Protein AF-A0A3N5MHX2-F1 (afdb_monomer_lite)

Foldseek 3Di:
DVLVLVVQVLVDPDPVSSVCCCVVPVVVLLVLLQLPHQLVVDDPVSSVVNVVRLNVLCSQLVCCVPPVDGSDDNVVSVVSVVVVVVVSVVVVVVCVVVVRNVDD

Structure (mmCIF, N/CA/C/O backbone):
data_AF-A0A3N5MHX2-F1
#
_entry.id   AF-A0A3N5MHX2-F1
#
loop_
_atom_site.group_PDB
_atom_site.id
_atom_site.type_symbol
_atom_site.label_atom_id
_atom_site.label_alt_id
_atom_site.label_comp_id
_atom_site.label_asym_id
_atom_site.label_entity_id
_atom_site.label_seq_id
_atom_site.pdbx_PDB_ins_code
_atom_site.Cartn_x
_atom_site.Cartn_y
_atom_site.Cartn_z
_atom_site.occupanc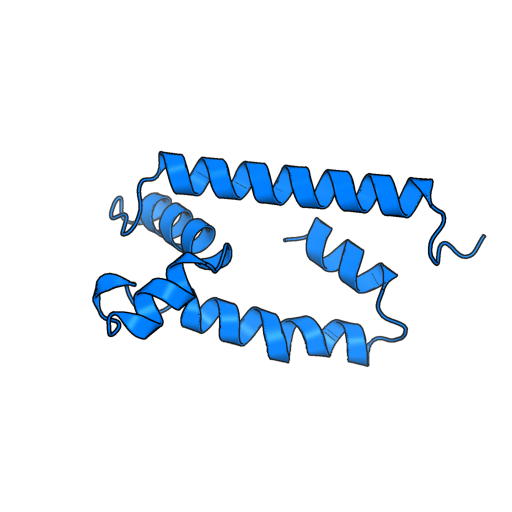y
_atom_site.B_iso_or_equiv
_atom_site.auth_seq_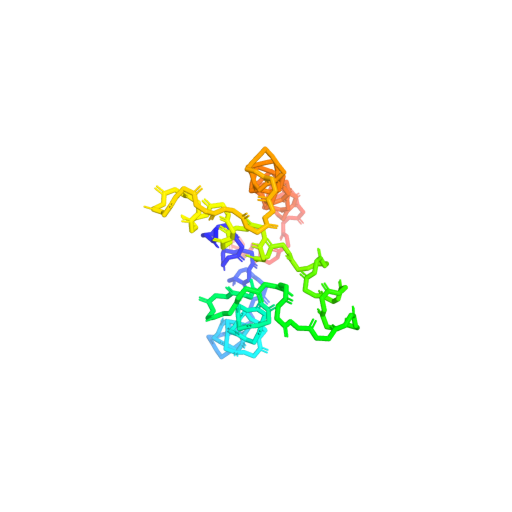id
_atom_site.auth_comp_id
_atom_site.auth_asym_id
_atom_site.auth_atom_id
_atom_site.pdbx_PDB_model_num
ATOM 1 N N . PHE A 1 1 ? 0.441 4.913 2.344 1.00 69.25 1 PHE A N 1
ATOM 2 C CA . PHE A 1 1 ? 0.387 3.805 3.324 1.00 69.25 1 PHE A CA 1
ATOM 3 C C . PHE A 1 1 ? -0.276 4.175 4.653 1.00 69.25 1 PHE A C 1
ATOM 5 O O . PHE A 1 1 ? -1.020 3.348 5.163 1.00 69.25 1 PHE A O 1
ATOM 12 N N . SER A 1 2 ? -0.092 5.385 5.198 1.00 74.62 2 SER A N 1
ATOM 13 C CA . SER A 1 2 ? -0.719 5.811 6.468 1.00 74.62 2 SER A CA 1
ATOM 14 C C . SER A 1 2 ? -2.251 5.674 6.497 1.00 74.62 2 SER A C 1
ATOM 16 O O . SER A 1 2 ? -2.787 5.086 7.429 1.00 74.62 2 SER A O 1
ATOM 18 N N . LEU A 1 3 ? -2.957 6.135 5.457 1.00 78.12 3 LEU A N 1
ATOM 19 C CA . LEU A 1 3 ? -4.425 6.036 5.366 1.00 78.12 3 LEU A CA 1
ATOM 20 C C . LEU A 1 3 ? -4.929 4.586 5.330 1.00 78.12 3 LEU A C 1
ATOM 22 O O . LEU A 1 3 ? -5.942 4.263 5.938 1.00 78.12 3 LEU A O 1
ATOM 26 N N . PHE A 1 4 ? -4.206 3.699 4.649 1.00 78.19 4 PHE A N 1
ATOM 27 C CA . PHE A 1 4 ? -4.548 2.280 4.597 1.00 78.19 4 PHE A CA 1
ATOM 28 C C . PHE A 1 4 ? -4.395 1.614 5.973 1.00 78.19 4 PHE A C 1
ATOM 30 O O . PHE A 1 4 ? -5.293 0.906 6.421 1.00 78.19 4 PHE A O 1
ATOM 37 N N . GLY A 1 5 ? -3.302 1.914 6.686 1.00 77.19 5 GLY A N 1
ATOM 38 C CA . GLY A 1 5 ? -3.115 1.478 8.073 1.00 77.19 5 GLY A CA 1
ATOM 39 C C . GLY A 1 5 ? -4.187 2.028 9.019 1.00 77.19 5 GLY A C 1
ATOM 40 O O . GLY A 1 5 ? -4.638 1.316 9.910 1.00 77.19 5 GLY A O 1
ATOM 41 N N . PHE A 1 6 ? -4.656 3.256 8.787 1.00 81.38 6 PHE A N 1
ATOM 42 C CA . PHE A 1 6 ? -5.758 3.856 9.540 1.00 81.38 6 PHE A CA 1
ATOM 43 C C . PHE A 1 6 ? -7.092 3.120 9.321 1.00 81.38 6 PHE A C 1
ATOM 45 O O . PHE A 1 6 ? -7.774 2.798 10.290 1.00 81.38 6 PHE A O 1
ATOM 52 N N . ILE A 1 7 ? -7.433 2.775 8.072 1.00 80.38 7 ILE A N 1
ATOM 53 C CA . ILE A 1 7 ? -8.629 1.971 7.753 1.00 80.38 7 ILE A CA 1
ATOM 54 C C . ILE A 1 7 ? -8.565 0.603 8.447 1.00 80.38 7 ILE A C 1
ATOM 56 O O . ILE A 1 7 ? -9.541 0.171 9.061 1.00 80.38 7 ILE A O 1
ATOM 60 N N . ILE A 1 8 ? -7.406 -0.062 8.390 1.00 81.06 8 ILE A N 1
ATOM 61 C CA . ILE A 1 8 ? -7.184 -1.337 9.084 1.00 81.06 8 ILE A CA 1
ATOM 62 C C . ILE A 1 8 ? -7.334 -1.168 10.596 1.00 81.06 8 ILE A C 1
ATOM 64 O O . ILE A 1 8 ? -7.953 -2.012 11.234 1.00 81.06 8 ILE A O 1
ATOM 68 N N . GLY A 1 9 ? -6.813 -0.080 11.164 1.00 80.62 9 GLY A N 1
ATOM 69 C CA . GLY A 1 9 ? -6.943 0.229 12.586 1.00 80.62 9 GLY A CA 1
ATOM 70 C C . GLY A 1 9 ? -8.397 0.371 13.038 1.00 80.62 9 GLY A C 1
ATOM 71 O O . GLY A 1 9 ? -8.750 -0.156 14.085 1.00 80.62 9 GLY A O 1
ATOM 72 N N . ILE A 1 10 ? -9.256 1.008 12.232 1.00 79.25 10 ILE A N 1
ATOM 73 C CA . ILE A 1 10 ? -10.700 1.103 12.519 1.00 79.25 10 ILE A CA 1
ATOM 74 C C . ILE A 1 10 ? -11.371 -0.275 12.433 1.00 79.25 10 ILE A C 1
ATOM 76 O O . ILE A 1 10 ? -12.254 -0.594 13.228 1.00 79.25 10 ILE A O 1
ATOM 80 N N . TRP A 1 11 ? -10.975 -1.103 11.466 1.00 80.88 11 TRP A N 1
ATOM 81 C CA . TRP A 1 11 ? -11.558 -2.431 11.264 1.00 80.88 11 TRP A CA 1
ATOM 82 C C . TRP A 1 11 ? -11.023 -3.501 12.233 1.00 80.88 11 TRP A C 1
ATOM 84 O O . TRP A 1 11 ? -11.669 -4.527 12.448 1.00 80.88 11 TRP A O 1
ATOM 94 N N . ALA A 1 12 ? -9.848 -3.309 12.821 1.00 79.00 12 ALA A N 1
ATOM 95 C CA . ALA A 1 12 ? -9.263 -4.278 13.730 1.00 79.00 12 ALA A CA 1
ATOM 96 C C . ALA A 1 12 ? -9.975 -4.237 15.095 1.00 79.00 12 ALA A C 1
ATOM 98 O O . ALA A 1 12 ? -9.984 -3.222 15.779 1.00 79.00 12 ALA A O 1
ATOM 99 N N . ASP A 1 13 ? -10.537 -5.372 15.525 1.00 75.38 13 ASP A N 1
ATOM 100 C CA . ASP A 1 13 ? -11.131 -5.521 16.870 1.00 75.38 13 ASP A CA 1
ATOM 101 C C . ASP A 1 13 ? -10.083 -5.565 17.997 1.00 75.38 13 ASP A C 1
ATOM 103 O O . ASP A 1 13 ? -10.427 -5.500 19.173 1.00 75.38 13 ASP A O 1
ATOM 107 N N . GLY A 1 14 ? -8.802 -5.704 17.646 1.00 79.94 14 GLY A N 1
ATOM 108 C CA . GLY A 1 14 ? -7.702 -5.826 18.592 1.00 79.94 14 GLY A CA 1
ATOM 109 C C . GLY A 1 14 ? -6.338 -5.733 17.914 1.00 79.94 14 GLY A C 1
ATOM 110 O O . GLY A 1 14 ? -6.218 -5.822 16.689 1.00 79.94 14 GLY A O 1
ATOM 111 N N . PHE A 1 15 ? -5.298 -5.570 18.732 1.00 78.31 15 PHE A N 1
ATOM 112 C CA . PHE A 1 15 ? -3.921 -5.355 18.280 1.00 78.31 15 PHE A CA 1
ATOM 113 C C . PHE A 1 15 ? -3.374 -6.518 17.437 1.00 78.31 15 PHE A C 1
ATOM 115 O O . PHE A 1 15 ? -2.660 -6.289 16.463 1.00 78.31 15 PHE A O 1
ATOM 122 N N . GLU A 1 16 ? -3.781 -7.752 17.741 1.00 81.81 16 GLU A N 1
ATOM 123 C CA . GLU A 1 16 ? -3.403 -8.944 16.973 1.00 81.81 16 GLU A CA 1
ATOM 124 C C . GLU A 1 16 ? -3.861 -8.850 15.512 1.00 81.81 16 GLU A C 1
ATOM 126 O O . GLU A 1 16 ? -3.053 -9.002 14.599 1.00 81.81 16 GLU A O 1
ATOM 131 N N . LYS A 1 17 ? -5.133 -8.501 15.260 1.00 78.75 17 LYS A N 1
ATOM 132 C CA . LYS A 1 17 ? -5.654 -8.334 13.890 1.00 78.75 17 LYS A CA 1
ATOM 133 C C . LYS A 1 17 ? -4.945 -7.203 13.140 1.00 78.75 17 LYS A C 1
ATOM 135 O O . LYS A 1 17 ? -4.730 -7.308 11.934 1.00 78.75 17 LYS A O 1
ATOM 140 N N . LEU A 1 18 ? -4.560 -6.145 13.857 1.00 82.75 18 LEU A N 1
ATOM 141 C CA . LEU A 1 18 ? -3.843 -4.999 13.301 1.00 82.75 18 LEU A CA 1
ATOM 142 C C . LEU A 1 18 ? -2.432 -5.396 12.835 1.00 82.75 18 LEU A C 1
ATOM 144 O O . LEU A 1 18 ? -2.000 -4.936 11.784 1.00 82.75 18 LEU A O 1
ATOM 148 N N . GLN A 1 19 ? -1.738 -6.283 13.556 1.00 80.88 19 GLN A N 1
ATOM 149 C CA . GLN A 1 19 ? -0.407 -6.775 13.166 1.00 80.88 19 GLN A CA 1
ATOM 150 C C . GLN A 1 19 ? -0.433 -7.907 12.133 1.00 80.88 19 GLN A C 1
ATOM 152 O O . GLN A 1 19 ? 0.472 -8.008 11.301 1.00 80.88 19 GLN A O 1
ATOM 157 N N . VAL A 1 20 ? -1.473 -8.743 12.152 1.00 85.31 20 VAL A N 1
ATOM 158 C CA . VAL A 1 20 ? -1.608 -9.876 11.228 1.00 85.31 20 VAL A CA 1
ATOM 159 C C . VAL A 1 20 ? -1.718 -9.411 9.776 1.00 85.31 20 VAL A C 1
ATOM 161 O O . VAL A 1 20 ? -1.114 -10.027 8.903 1.00 85.31 20 VAL A O 1
ATOM 164 N N . ILE A 1 21 ? -2.431 -8.317 9.493 1.00 84.56 21 ILE A N 1
ATOM 165 C CA . ILE A 1 21 ? -2.6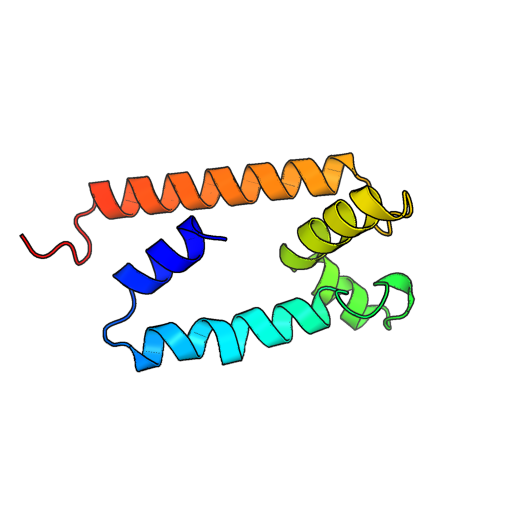07 -7.832 8.113 1.00 84.56 21 ILE A CA 1
ATOM 166 C C . ILE A 1 21 ? -1.272 -7.398 7.472 1.00 84.56 21 ILE A C 1
ATOM 168 O O . ILE A 1 21 ? -0.963 -7.873 6.375 1.00 84.56 21 ILE A O 1
ATOM 172 N N . PRO A 1 22 ? -0.442 -6.555 8.116 1.00 82.56 22 PRO A N 1
ATOM 173 C CA . PRO A 1 22 ? 0.901 -6.260 7.637 1.00 82.56 22 PRO A CA 1
ATOM 174 C C . PRO A 1 22 ? 1.737 -7.512 7.370 1.00 82.56 22 PRO A C 1
ATOM 176 O O . PRO A 1 22 ? 2.299 -7.635 6.287 1.00 82.56 22 PRO A O 1
ATOM 179 N N . LEU A 1 23 ? 1.773 -8.456 8.314 1.00 85.00 23 LEU A N 1
ATOM 180 C CA . LEU A 1 23 ? 2.669 -9.613 8.242 1.00 85.00 23 LEU A CA 1
ATOM 181 C C . LEU A 1 23 ? 2.213 -10.685 7.245 1.00 85.00 23 LEU A C 1
ATOM 183 O O . LEU A 1 23 ? 3.033 -11.213 6.499 1.00 85.00 23 LEU A O 1
ATOM 187 N N . LEU A 1 24 ? 0.921 -11.015 7.214 1.00 86.19 24 LEU A N 1
ATOM 188 C CA . LEU A 1 24 ? 0.398 -12.081 6.355 1.00 86.19 24 LEU A CA 1
ATOM 189 C C . LEU A 1 24 ? -0.003 -11.610 4.961 1.00 86.19 24 LEU A C 1
ATOM 191 O O . LEU A 1 24 ? -0.081 -12.437 4.060 1.00 86.19 24 LEU A O 1
ATOM 195 N N . VAL A 1 25 ? -0.284 -10.319 4.768 1.00 83.69 25 VAL A N 1
ATOM 196 C CA . VAL A 1 25 ? -0.797 -9.809 3.487 1.00 83.69 25 VAL A CA 1
ATOM 197 C C . VAL A 1 25 ? 0.181 -8.829 2.860 1.00 83.69 25 VAL A C 1
ATOM 199 O O . VAL A 1 25 ? 0.632 -9.053 1.740 1.00 83.69 25 VAL A O 1
ATOM 202 N N . ILE A 1 26 ? 0.557 -7.763 3.572 1.00 83.00 26 ILE A N 1
ATOM 203 C CA . ILE A 1 26 ? 1.409 -6.716 2.986 1.00 83.00 26 ILE A CA 1
ATOM 204 C C . ILE A 1 26 ? 2.803 -7.267 2.691 1.00 83.00 26 ILE A C 1
ATOM 206 O O . ILE A 1 26 ? 3.292 -7.098 1.577 1.00 83.00 26 ILE A O 1
ATOM 210 N N . THR A 1 27 ? 3.435 -7.958 3.640 1.00 83.88 27 THR A N 1
ATOM 211 C CA . THR A 1 27 ? 4.779 -8.521 3.468 1.00 83.88 27 THR A CA 1
ATOM 212 C C . THR A 1 27 ? 4.893 -9.419 2.228 1.00 83.88 27 THR A C 1
ATOM 214 O O . THR A 1 27 ? 5.706 -9.088 1.361 1.00 83.88 27 THR A O 1
ATOM 217 N N . PRO A 1 28 ? 4.087 -10.488 2.046 1.00 83.25 28 PRO A N 1
ATOM 218 C CA . PRO A 1 28 ? 4.192 -11.321 0.848 1.00 83.25 28 PRO A CA 1
ATOM 219 C C . PRO A 1 28 ? 3.843 -10.560 -0.431 1.00 83.25 28 PRO A C 1
ATOM 221 O O . PRO A 1 28 ? 4.530 -10.742 -1.431 1.00 83.25 28 PRO A O 1
ATOM 224 N N . LEU A 1 29 ? 2.859 -9.650 -0.409 1.00 81.75 29 LEU A N 1
ATOM 225 C CA . LEU A 1 29 ? 2.568 -8.788 -1.560 1.00 81.75 29 LEU A CA 1
ATOM 226 C C . LEU A 1 29 ? 3.743 -7.873 -1.915 1.00 81.75 29 LEU A C 1
ATOM 228 O O . LEU A 1 29 ? 3.925 -7.555 -3.083 1.00 81.75 29 LEU A O 1
ATOM 232 N N . THR A 1 30 ? 4.545 -7.447 -0.943 1.00 80.94 30 THR A N 1
ATOM 233 C CA . THR A 1 30 ? 5.721 -6.603 -1.196 1.00 80.94 30 THR A CA 1
ATOM 234 C C . THR A 1 30 ? 6.839 -7.420 -1.845 1.00 80.94 30 THR A C 1
ATOM 236 O O . THR A 1 30 ? 7.441 -6.969 -2.818 1.00 80.94 30 THR A O 1
ATOM 239 N N . PHE A 1 31 ? 7.044 -8.662 -1.387 1.00 78.12 31 PHE A N 1
ATOM 240 C CA . PHE A 1 31 ? 7.979 -9.609 -2.004 1.00 78.12 31 PHE A CA 1
ATOM 241 C C . PHE A 1 31 ? 7.581 -9.970 -3.443 1.00 78.12 31 PHE A C 1
ATOM 243 O O . PHE A 1 31 ? 8.407 -9.890 -4.351 1.00 78.12 31 PHE A O 1
ATOM 250 N N . LEU A 1 32 ? 6.305 -10.299 -3.668 1.00 76.56 32 LEU A N 1
ATOM 251 C CA . LEU A 1 32 ? 5.727 -10.537 -5.001 1.00 76.56 32 LEU A CA 1
ATOM 252 C C . LEU A 1 32 ? 5.684 -9.255 -5.851 1.00 76.56 32 LEU A C 1
ATOM 254 O O . LEU A 1 32 ? 5.603 -9.306 -7.078 1.00 76.56 32 LEU A O 1
ATOM 258 N N . GLY A 1 33 ? 5.749 -8.106 -5.179 1.00 70.00 33 GLY A N 1
ATOM 259 C CA . GLY A 1 33 ? 5.713 -6.764 -5.734 1.00 70.00 33 GLY A CA 1
ATOM 260 C C . GLY A 1 33 ? 7.008 -6.316 -6.418 1.00 70.00 33 GLY A C 1
ATOM 261 O O . GLY A 1 33 ? 7.094 -5.185 -6.886 1.00 70.00 33 GLY A O 1
ATOM 262 N N . GLY A 1 34 ? 8.031 -7.169 -6.459 1.00 69.56 34 GLY A N 1
ATOM 263 C CA . GLY A 1 34 ? 9.306 -6.839 -7.088 1.00 69.56 34 GLY A CA 1
ATOM 264 C C . GLY A 1 34 ? 10.203 -5.920 -6.252 1.00 69.56 34 GLY A C 1
ATOM 265 O O . GLY A 1 34 ? 11.055 -5.228 -6.804 1.00 69.56 34 GLY A O 1
ATOM 266 N N . SER A 1 35 ? 10.058 -5.908 -4.917 1.00 69.06 35 SER A N 1
ATOM 267 C CA . SER A 1 35 ? 10.964 -5.142 -4.038 1.00 69.06 35 SER A CA 1
ATOM 268 C C . SER A 1 35 ? 12.404 -5.655 -4.077 1.00 69.06 35 SER A C 1
ATOM 270 O O . SER A 1 35 ? 13.332 -4.878 -3.876 1.00 69.06 35 SER A O 1
ATOM 272 N N . PHE A 1 36 ? 12.587 -6.953 -4.335 1.00 67.31 36 PHE A N 1
ATOM 273 C CA . PHE A 1 36 ? 13.899 -7.609 -4.384 1.00 67.31 36 PHE A CA 1
ATOM 274 C C . PHE A 1 36 ? 14.314 -8.046 -5.795 1.00 67.31 36 PHE A C 1
ATOM 276 O O . PHE A 1 36 ? 15.500 -8.253 -6.035 1.00 67.31 36 PHE A O 1
ATOM 283 N N . TYR A 1 37 ? 13.365 -8.166 -6.730 1.00 67.44 37 TYR A N 1
ATOM 284 C CA . TYR A 1 37 ? 13.603 -8.674 -8.082 1.00 67.44 37 TYR A CA 1
ATOM 285 C C . TYR A 1 37 ? 12.793 -7.887 -9.107 1.00 67.44 37 TYR A C 1
ATOM 287 O O . TYR A 1 37 ? 11.653 -7.516 -8.842 1.00 67.44 37 TYR A O 1
ATOM 295 N N . SER A 1 38 ? 13.355 -7.665 -10.294 1.00 68.12 38 SER A N 1
ATOM 296 C CA . SER A 1 38 ? 12.588 -7.092 -11.400 1.00 68.12 38 SER A CA 1
ATOM 297 C C . SER A 1 38 ? 11.487 -8.045 -11.865 1.00 68.12 38 SER A C 1
ATOM 299 O O . SER A 1 38 ? 11.654 -9.265 -11.881 1.00 68.12 38 SER A O 1
ATOM 301 N N . ILE A 1 39 ? 10.366 -7.481 -12.305 1.00 68.56 39 ILE A N 1
ATOM 302 C CA . ILE A 1 39 ? 9.177 -8.252 -12.710 1.00 68.56 39 ILE A CA 1
ATOM 303 C C . ILE A 1 39 ? 9.471 -9.097 -13.968 1.00 68.56 39 ILE A C 1
ATOM 305 O O . ILE A 1 39 ? 8.882 -10.154 -14.174 1.00 68.56 39 ILE A O 1
ATOM 309 N N . HIS A 1 40 ? 10.437 -8.660 -14.783 1.00 65.81 40 HIS A N 1
ATOM 310 C CA . HIS A 1 40 ? 10.889 -9.333 -16.006 1.00 65.81 40 HIS A CA 1
ATOM 311 C C . HIS A 1 40 ? 11.617 -10.664 -15.774 1.00 65.81 40 HIS A C 1
ATOM 313 O O . HIS A 1 40 ? 11.831 -11.411 -16.723 1.00 65.81 40 HIS A O 1
ATOM 319 N N . VAL A 1 41 ? 12.015 -10.956 -14.532 1.00 69.75 41 VAL A N 1
ATOM 320 C CA . VAL A 1 41 ? 12.712 -12.203 -14.179 1.00 69.75 41 VAL A CA 1
ATOM 321 C C . VAL A 1 41 ? 11.716 -13.308 -13.791 1.00 69.75 41 VAL A C 1
ATOM 323 O O . VAL A 1 41 ? 12.097 -14.471 -13.666 1.00 69.75 41 VAL A O 1
ATOM 326 N N . LEU A 1 42 ? 10.434 -12.968 -13.596 1.00 68.75 42 LEU A N 1
ATOM 327 C CA . LEU A 1 42 ? 9.403 -13.924 -13.200 1.00 68.75 42 LEU A CA 1
ATOM 328 C C . LEU A 1 42 ? 8.794 -14.661 -14.410 1.00 68.75 42 LEU A C 1
ATOM 330 O O . LEU A 1 42 ? 8.613 -14.065 -15.472 1.00 68.75 42 LEU A O 1
ATOM 334 N N . PRO A 1 43 ? 8.397 -15.941 -14.249 1.00 73.00 43 PRO A N 1
ATOM 335 C CA . PRO A 1 43 ? 7.608 -16.659 -15.249 1.00 73.00 43 PRO A CA 1
ATOM 336 C C . PRO A 1 43 ? 6.302 -15.910 -15.583 1.00 73.00 43 PRO A C 1
ATOM 338 O O . PRO A 1 43 ? 5.737 -15.256 -14.701 1.00 73.00 43 PRO A O 1
ATOM 341 N N . PRO A 1 44 ? 5.747 -16.062 -16.800 1.00 74.81 44 PRO A N 1
ATOM 342 C CA . PRO A 1 44 ? 4.634 -15.242 -17.302 1.00 74.81 44 PRO A CA 1
ATOM 343 C C . PRO A 1 44 ? 3.374 -15.256 -16.414 1.00 74.81 44 PRO A C 1
ATOM 345 O O . PRO A 1 44 ? 2.671 -14.249 -16.304 1.00 74.81 44 PRO A O 1
ATOM 348 N N . VAL A 1 45 ? 3.109 -16.365 -15.716 1.00 78.19 45 VAL A N 1
ATOM 349 C CA . VAL A 1 45 ? 2.001 -16.470 -14.749 1.00 78.19 45 VAL A CA 1
ATOM 350 C C . VAL A 1 45 ? 2.198 -15.508 -13.574 1.00 78.19 45 VAL A C 1
ATOM 352 O O . VAL A 1 45 ? 1.294 -14.754 -13.221 1.00 78.19 45 VAL A O 1
ATOM 355 N N . TRP A 1 46 ? 3.396 -15.494 -12.993 1.00 77.06 46 TRP A N 1
ATOM 356 C CA . TRP A 1 46 ? 3.717 -14.660 -11.839 1.00 77.06 46 TRP A CA 1
ATOM 357 C C . TRP A 1 46 ? 3.869 -13.190 -12.213 1.00 77.06 46 TRP A C 1
ATOM 359 O O . TRP A 1 46 ? 3.429 -12.337 -11.455 1.00 77.06 46 TRP A O 1
ATOM 369 N N . GLN A 1 47 ? 4.389 -12.892 -13.406 1.00 74.50 47 GLN A N 1
ATOM 370 C CA . GLN A 1 47 ? 4.413 -11.530 -13.940 1.00 74.50 47 GLN A CA 1
ATOM 371 C C . GLN A 1 47 ? 2.998 -10.944 -14.031 1.00 74.50 47 GLN A C 1
ATOM 373 O O . GLN A 1 47 ? 2.770 -9.814 -13.605 1.00 74.50 47 GLN A O 1
ATOM 378 N N . THR A 1 48 ? 2.033 -11.726 -14.522 1.00 75.25 48 THR A N 1
ATOM 379 C CA . THR A 1 48 ? 0.632 -11.291 -14.613 1.00 75.25 48 THR A CA 1
ATOM 380 C C . THR A 1 48 ? 0.042 -11.031 -13.226 1.00 75.25 48 THR A C 1
ATOM 382 O O . THR A 1 48 ? -0.581 -9.997 -13.012 1.00 75.25 48 THR A O 1
ATOM 385 N N . ILE A 1 49 ? 0.289 -11.922 -12.259 1.00 77.88 49 ILE A N 1
ATOM 386 C CA . ILE A 1 49 ? -0.170 -11.759 -10.868 1.00 77.88 49 ILE A CA 1
ATOM 387 C C . ILE A 1 49 ? 0.459 -10.519 -10.215 1.00 77.88 49 ILE A C 1
ATOM 389 O O . ILE A 1 49 ? -0.237 -9.750 -9.553 1.00 77.88 49 ILE A O 1
ATOM 393 N N . SER A 1 50 ? 1.756 -10.288 -10.425 1.00 76.69 50 SER A N 1
ATOM 394 C CA . SER A 1 50 ? 2.453 -9.100 -9.931 1.00 76.69 50 SER A CA 1
ATOM 395 C C . SER A 1 50 ? 1.876 -7.820 -10.538 1.00 76.69 50 SER A C 1
ATOM 397 O O . SER A 1 50 ? 1.649 -6.864 -9.810 1.00 76.69 50 SER A O 1
ATOM 399 N N . LEU A 1 51 ? 1.548 -7.792 -11.832 1.00 74.88 51 LEU A N 1
ATOM 400 C CA . LEU A 1 51 ? 0.944 -6.611 -12.465 1.00 74.88 51 LEU A CA 1
ATOM 401 C C . LEU A 1 51 ? -0.435 -6.242 -11.888 1.00 74.88 51 LEU A C 1
ATOM 403 O O . LEU A 1 51 ? -0.822 -5.082 -11.946 1.00 74.88 51 LEU A O 1
ATOM 407 N N . PHE A 1 52 ? -1.167 -7.173 -11.272 1.00 77.25 52 PHE A N 1
ATOM 408 C CA . PHE A 1 52 ? -2.392 -6.836 -10.532 1.00 77.25 52 PHE A CA 1
ATOM 409 C C . PHE A 1 52 ? -2.126 -6.171 -9.176 1.00 77.25 52 PHE A C 1
ATOM 411 O O . PHE A 1 52 ? -3.033 -5.591 -8.576 1.00 77.25 52 PHE A O 1
ATOM 418 N N . ASN A 1 53 ? -0.902 -6.258 -8.662 1.00 76.81 53 ASN A N 1
ATOM 419 C CA . ASN A 1 53 ? -0.558 -5.767 -7.343 1.00 76.81 53 ASN A CA 1
ATOM 420 C C . ASN A 1 53 ? -0.173 -4.274 -7.396 1.00 76.81 53 ASN A C 1
ATOM 422 O O . ASN A 1 53 ? 0.866 -3.924 -7.960 1.00 76.81 53 ASN A O 1
ATOM 426 N N . PRO A 1 54 ? -0.932 -3.372 -6.741 1.00 73.12 54 PRO A N 1
ATOM 427 C CA . PRO A 1 54 ? -0.634 -1.938 -6.736 1.00 73.12 54 PRO A CA 1
ATOM 428 C C . PRO A 1 54 ? 0.727 -1.606 -6.100 1.00 73.12 54 PRO A C 1
ATOM 430 O O . PRO A 1 54 ? 1.310 -0.563 -6.398 1.00 73.12 54 PRO A O 1
ATOM 433 N N . ILE A 1 55 ? 1.265 -2.496 -5.253 1.00 77.12 55 ILE A N 1
ATOM 434 C CA . ILE A 1 55 ? 2.579 -2.330 -4.623 1.00 77.12 55 ILE A CA 1
ATOM 435 C C . ILE A 1 55 ? 3.711 -2.395 -5.664 1.00 77.12 55 ILE A C 1
ATOM 437 O O . ILE A 1 55 ? 4.699 -1.681 -5.508 1.00 77.12 55 ILE A O 1
ATOM 441 N N . VAL A 1 56 ? 3.548 -3.147 -6.764 1.00 77.12 56 VAL A N 1
ATOM 442 C CA . VAL A 1 56 ? 4.537 -3.209 -7.861 1.00 77.12 56 VAL A CA 1
ATOM 443 C C . VAL A 1 56 ? 4.790 -1.837 -8.467 1.00 77.12 56 VAL A C 1
ATOM 445 O O . VAL A 1 56 ? 5.935 -1.427 -8.650 1.00 77.12 56 VAL A O 1
ATOM 448 N N . TYR A 1 57 ? 3.719 -1.102 -8.751 1.00 77.56 57 TYR A N 1
ATOM 449 C CA . TYR A 1 57 ? 3.802 0.225 -9.353 1.00 77.56 57 TYR A CA 1
ATOM 450 C C . TYR A 1 57 ? 4.460 1.234 -8.405 1.00 77.56 57 TYR A C 1
ATOM 452 O O . TYR A 1 57 ? 5.284 2.041 -8.833 1.00 77.56 57 TYR A O 1
ATOM 460 N N . LEU A 1 58 ? 4.161 1.148 -7.103 1.00 76.88 58 LEU A N 1
ATOM 461 C CA . LEU A 1 58 ? 4.806 1.979 -6.082 1.00 76.88 58 LEU A CA 1
ATOM 462 C C . LEU A 1 58 ? 6.316 1.702 -5.986 1.00 76.88 58 LEU A C 1
ATOM 464 O O . LEU A 1 58 ? 7.105 2.645 -5.926 1.00 76.88 58 LEU A O 1
ATOM 468 N N . ILE A 1 59 ? 6.726 0.429 -6.006 1.00 76.88 59 ILE A N 1
ATOM 469 C CA . ILE A 1 59 ? 8.139 0.025 -5.951 1.00 76.88 59 ILE A CA 1
ATOM 470 C C . ILE A 1 59 ? 8.879 0.431 -7.230 1.00 76.88 59 ILE A C 1
ATOM 472 O O . ILE A 1 59 ? 9.977 0.977 -7.141 1.00 76.88 59 ILE A O 1
ATOM 476 N N . SER A 1 60 ? 8.286 0.209 -8.408 1.00 75.62 60 SER A N 1
ATOM 477 C CA . SER A 1 60 ? 8.890 0.584 -9.694 1.00 75.62 60 SER A CA 1
ATOM 478 C C . SER A 1 60 ? 9.118 2.095 -9.787 1.00 75.62 60 SER A C 1
ATOM 480 O O . SER A 1 60 ? 10.218 2.527 -10.130 1.00 75.62 60 SER A O 1
ATOM 482 N N . GLY A 1 61 ? 8.124 2.906 -9.402 1.00 74.88 61 GLY A N 1
ATOM 483 C CA . GLY A 1 61 ? 8.255 4.366 -9.363 1.00 74.88 61 GLY A CA 1
ATOM 484 C C . GLY A 1 61 ? 9.305 4.848 -8.357 1.00 74.88 61 GLY A C 1
ATOM 485 O O . GLY A 1 61 ? 10.107 5.727 -8.672 1.00 74.88 61 GLY A O 1
ATOM 486 N N . PHE A 1 62 ? 9.359 4.234 -7.169 1.00 75.19 62 PHE A N 1
ATOM 487 C CA . PHE A 1 62 ? 10.394 4.536 -6.178 1.00 75.19 62 PHE A CA 1
ATOM 488 C C . PHE A 1 62 ? 11.789 4.188 -6.706 1.00 75.19 62 PHE A C 1
ATOM 490 O O . PHE A 1 62 ? 12.689 5.019 -6.657 1.00 75.19 62 PHE A O 1
ATOM 497 N N . ARG A 1 63 ? 11.976 2.996 -7.279 1.00 75.25 63 ARG A N 1
ATOM 498 C CA . ARG A 1 63 ? 13.266 2.562 -7.827 1.00 75.25 63 ARG A CA 1
ATOM 499 C C . ARG A 1 63 ? 13.724 3.444 -8.988 1.00 75.25 63 ARG A C 1
ATOM 501 O O . ARG A 1 63 ? 14.906 3.779 -9.054 1.00 75.25 63 ARG A O 1
ATOM 508 N N . TRP A 1 64 ? 12.800 3.884 -9.842 1.00 72.62 64 TRP A N 1
ATOM 509 C CA . TRP A 1 64 ? 13.095 4.863 -10.886 1.00 72.62 64 TRP A CA 1
ATOM 510 C C . TRP A 1 64 ? 13.597 6.193 -10.307 1.00 72.62 64 TRP A C 1
ATOM 512 O O . TRP A 1 64 ? 14.567 6.741 -10.821 1.00 72.62 64 TRP A O 1
ATOM 522 N N . SER A 1 65 ? 13.034 6.672 -9.192 1.00 73.81 65 SER A N 1
ATOM 523 C CA . SER A 1 65 ? 13.495 7.911 -8.545 1.00 73.81 65 SER A CA 1
ATOM 524 C C . SER A 1 65 ? 14.960 7.869 -8.086 1.00 73.81 65 SER A C 1
ATOM 526 O O . SER A 1 65 ? 15.567 8.928 -7.953 1.00 73.81 65 SER A O 1
ATOM 528 N N . PHE A 1 66 ? 15.524 6.684 -7.822 1.00 70.56 66 PHE A N 1
ATOM 529 C CA . PHE A 1 6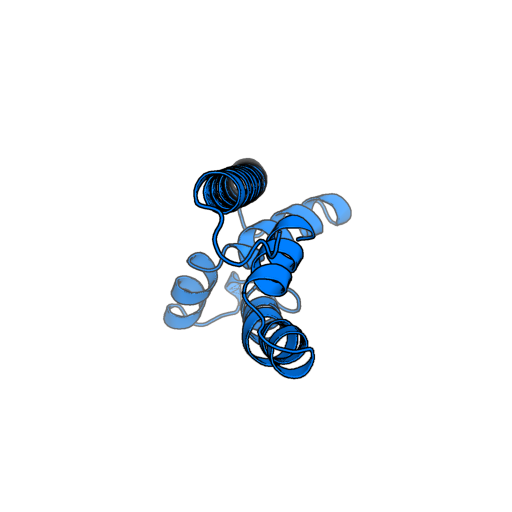6 ? 16.917 6.524 -7.378 1.00 70.56 66 PHE A CA 1
ATOM 530 C C . PHE A 1 66 ? 17.857 6.102 -8.507 1.00 70.56 66 PHE A C 1
ATOM 532 O O . PHE A 1 66 ? 18.968 6.614 -8.608 1.00 70.56 66 PHE A O 1
ATOM 539 N N . TYR A 1 67 ? 17.424 5.166 -9.350 1.00 69.50 67 TYR A N 1
ATOM 540 C CA . TYR A 1 67 ? 18.283 4.535 -10.353 1.00 69.50 67 TYR A CA 1
ATOM 541 C C . TYR A 1 67 ? 17.989 4.998 -11.784 1.00 69.50 67 TYR A C 1
ATOM 543 O O . TYR A 1 67 ? 18.709 4.609 -12.694 1.00 69.50 67 TYR A O 1
ATOM 551 N N . SER A 1 68 ? 16.932 5.791 -12.012 1.00 64.94 68 SER A N 1
ATOM 552 C CA . SER A 1 68 ? 16.398 6.146 -13.344 1.00 64.94 68 SER A CA 1
ATOM 553 C C . SER A 1 68 ? 16.060 4.941 -14.241 1.00 64.94 68 SER A C 1
ATOM 555 O O . SER A 1 68 ? 15.768 5.102 -15.423 1.00 64.94 68 SER A O 1
ATOM 557 N N . ILE A 1 69 ? 16.049 3.731 -13.673 1.00 62.12 69 ILE A N 1
ATOM 558 C CA . ILE A 1 69 ? 15.688 2.472 -14.327 1.00 62.12 69 ILE A CA 1
ATOM 559 C C . ILE A 1 69 ? 14.276 2.105 -13.868 1.00 62.12 69 ILE A C 1
ATOM 561 O O . ILE A 1 69 ? 14.038 1.883 -12.678 1.00 62.12 69 ILE A O 1
ATOM 565 N N . ALA A 1 70 ? 13.341 2.042 -14.813 1.00 60.00 70 ALA A N 1
ATOM 566 C CA . ALA A 1 70 ? 11.948 1.692 -14.572 1.00 60.00 70 ALA A CA 1
ATOM 567 C C . ALA A 1 70 ? 11.617 0.350 -15.243 1.00 60.00 70 ALA A C 1
ATOM 569 O O . ALA A 1 70 ? 11.857 0.199 -16.436 1.00 60.00 70 ALA A O 1
ATOM 570 N N . ASP A 1 71 ? 11.040 -0.601 -14.494 1.00 62.12 71 ASP A N 1
ATOM 571 C CA . ASP A 1 71 ? 10.429 -1.803 -15.106 1.00 62.12 71 ASP A CA 1
ATOM 572 C C . ASP A 1 71 ? 9.048 -1.469 -15.707 1.00 62.12 71 ASP A C 1
ATOM 574 O O . ASP A 1 71 ? 8.530 -2.193 -16.552 1.00 62.12 71 ASP A O 1
ATOM 578 N N . VAL A 1 72 ? 8.425 -0.377 -15.250 1.00 63.72 72 VAL A N 1
ATOM 579 C CA . VAL A 1 72 ? 7.085 0.07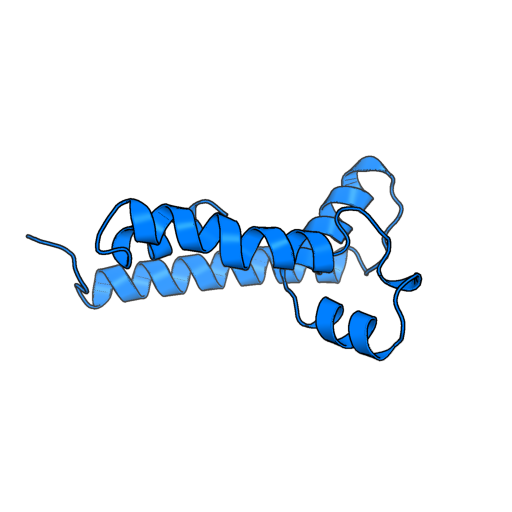6 -15.648 1.00 63.72 72 VAL A CA 1
ATOM 580 C C . VAL A 1 72 ? 7.103 1.588 -15.814 1.00 63.72 72 VAL A C 1
ATOM 582 O O . VAL A 1 72 ? 7.700 2.273 -14.984 1.00 63.72 72 VAL A O 1
ATOM 585 N N . ASP A 1 73 ? 6.422 2.105 -16.841 1.00 71.94 73 ASP A N 1
ATOM 586 C CA . ASP A 1 73 ? 6.342 3.538 -17.139 1.00 71.94 73 ASP A CA 1
ATOM 587 C C . ASP A 1 73 ? 6.084 4.382 -15.873 1.00 71.94 73 ASP A C 1
ATOM 589 O O . ASP A 1 73 ? 5.213 4.095 -15.037 1.00 71.94 73 ASP A O 1
ATOM 593 N N . VAL A 1 74 ? 6.887 5.429 -15.721 1.00 67.94 74 VAL A N 1
ATOM 594 C CA . VAL A 1 74 ? 6.884 6.336 -14.572 1.00 67.94 74 VAL A CA 1
ATOM 595 C C . VAL A 1 74 ? 5.534 7.032 -14.445 1.00 67.94 74 VAL A C 1
ATOM 597 O O . VAL A 1 74 ? 5.025 7.183 -13.332 1.00 67.94 74 VAL A O 1
ATOM 600 N N . GLY A 1 75 ? 4.920 7.398 -15.577 1.00 73.88 75 GLY A N 1
ATOM 601 C CA . GLY A 1 75 ? 3.603 8.028 -15.607 1.00 73.88 75 GLY A CA 1
ATOM 602 C C . GLY A 1 75 ? 2.516 7.111 -15.049 1.00 73.88 75 GLY A C 1
ATOM 603 O O . GLY A 1 75 ? 1.673 7.555 -14.269 1.00 73.88 75 GLY A O 1
ATOM 604 N N . VAL A 1 76 ? 2.584 5.813 -15.361 1.00 73.25 76 VAL A N 1
ATOM 605 C CA . VAL A 1 76 ? 1.660 4.799 -14.826 1.00 73.25 76 VAL A CA 1
ATOM 606 C C . VAL A 1 76 ? 1.884 4.607 -13.327 1.00 73.25 76 VAL A C 1
ATOM 608 O O . VAL A 1 76 ? 0.926 4.575 -12.558 1.00 73.25 76 VAL A O 1
ATOM 611 N N . SER A 1 77 ? 3.142 4.557 -12.888 1.00 72.94 77 SER A N 1
ATOM 612 C CA . SER A 1 77 ? 3.491 4.408 -11.470 1.00 72.94 77 SER A CA 1
ATOM 613 C C . SER A 1 77 ? 2.964 5.575 -10.617 1.00 72.94 77 SER A C 1
ATOM 615 O O . SER A 1 77 ? 2.368 5.362 -9.558 1.00 72.94 77 SER A O 1
ATOM 617 N N . LEU A 1 78 ? 3.105 6.810 -11.111 1.00 76.25 78 LEU A N 1
ATOM 618 C CA . LEU A 1 78 ? 2.574 8.024 -10.478 1.00 76.25 78 LEU A CA 1
ATOM 619 C C . LEU A 1 78 ? 1.041 8.061 -10.475 1.00 76.25 78 LEU A C 1
ATOM 621 O O . LEU A 1 78 ? 0.435 8.389 -9.451 1.00 76.25 78 LEU A O 1
ATOM 625 N N . ALA A 1 79 ? 0.406 7.690 -11.589 1.00 81.69 79 ALA A N 1
ATOM 626 C CA . ALA A 1 79 ? -1.049 7.624 -11.689 1.00 81.69 79 ALA A CA 1
ATOM 627 C C . ALA A 1 79 ? -1.640 6.616 -10.690 1.00 81.69 79 ALA A C 1
ATOM 629 O O . ALA A 1 79 ? -2.604 6.935 -9.993 1.00 81.69 79 ALA A O 1
ATOM 630 N N . VAL A 1 80 ? -1.030 5.434 -10.553 1.00 80.69 80 VAL A N 1
ATOM 631 C CA . VAL A 1 80 ? -1.457 4.405 -9.591 1.00 80.69 80 VAL A CA 1
ATOM 632 C C . VAL A 1 80 ? -1.264 4.879 -8.148 1.00 80.69 80 VAL A C 1
ATOM 634 O O . VAL A 1 80 ? -2.146 4.666 -7.318 1.00 80.69 80 VAL A O 1
ATOM 637 N N . ALA A 1 81 ? -0.168 5.579 -7.837 1.00 79.62 81 ALA A N 1
ATOM 638 C CA . ALA A 1 81 ? 0.055 6.147 -6.505 1.00 79.62 81 ALA A CA 1
ATOM 639 C C . ALA A 1 81 ? -1.005 7.199 -6.125 1.00 79.62 81 ALA A C 1
ATOM 641 O O . ALA A 1 81 ? -1.541 7.183 -5.009 1.00 79.62 81 ALA A O 1
ATOM 642 N N . MET A 1 82 ? -1.341 8.096 -7.059 1.00 83.94 82 MET A N 1
ATOM 643 C CA . MET A 1 82 ? -2.398 9.092 -6.867 1.00 83.94 82 MET A CA 1
ATOM 644 C C . MET A 1 82 ? -3.774 8.436 -6.738 1.00 83.94 82 MET A C 1
ATOM 646 O O . MET A 1 82 ? -4.520 8.772 -5.818 1.00 83.94 82 MET A O 1
ATOM 650 N N . LEU A 1 83 ? -4.087 7.455 -7.589 1.00 86.44 83 LEU A N 1
ATOM 651 C CA . LEU A 1 83 ? -5.337 6.697 -7.533 1.00 86.44 83 LEU A CA 1
ATOM 652 C C . LEU A 1 83 ? -5.486 5.957 -6.199 1.00 86.44 83 LEU A C 1
ATOM 654 O O . LEU A 1 83 ? -6.536 6.038 -5.566 1.00 86.44 83 LEU A O 1
ATOM 658 N N . PHE A 1 84 ? -4.431 5.283 -5.736 1.00 83.44 84 PHE A N 1
ATOM 659 C CA . PHE A 1 84 ? -4.420 4.590 -4.448 1.00 83.44 84 PHE A CA 1
ATOM 660 C C . PHE A 1 84 ? -4.676 5.554 -3.284 1.00 83.44 84 PHE A C 1
ATOM 662 O O . PHE A 1 84 ? -5.444 5.249 -2.369 1.00 83.44 84 PHE A O 1
ATOM 669 N N . THR A 1 85 ? -4.077 6.745 -3.336 1.00 83.88 85 THR A N 1
ATOM 670 C CA . THR A 1 85 ? -4.279 7.788 -2.325 1.00 83.88 85 THR A CA 1
ATOM 671 C C . THR A 1 85 ? -5.712 8.323 -2.349 1.00 83.88 85 THR A C 1
ATOM 673 O O . THR A 1 85 ? -6.344 8.408 -1.296 1.00 83.88 85 THR A O 1
ATOM 676 N N . ALA A 1 86 ? -6.255 8.618 -3.532 1.00 87.25 86 ALA A N 1
ATOM 677 C CA . ALA A 1 86 ? -7.631 9.080 -3.703 1.00 87.25 86 ALA A CA 1
ATOM 678 C C . ALA A 1 86 ? -8.657 8.028 -3.246 1.00 87.25 86 ALA A C 1
ATOM 680 O O . ALA A 1 86 ? -9.612 8.368 -2.550 1.00 87.25 86 ALA A O 1
ATOM 681 N N . LEU A 1 87 ? -8.429 6.748 -3.561 1.00 86.88 87 LEU A N 1
ATOM 682 C CA . LEU A 1 87 ? -9.253 5.632 -3.089 1.00 86.88 87 LEU A CA 1
ATOM 683 C C . LEU A 1 87 ? -9.228 5.515 -1.565 1.00 86.88 87 LEU A C 1
ATOM 685 O O . LEU A 1 87 ? -10.283 5.411 -0.944 1.00 86.88 87 LEU A O 1
ATOM 689 N N . CYS A 1 88 ? -8.044 5.576 -0.947 1.00 84.12 88 CYS A N 1
ATOM 690 C CA . CYS A 1 88 ? -7.930 5.545 0.510 1.00 84.12 88 CYS A CA 1
ATOM 691 C C . CYS A 1 88 ? -8.661 6.730 1.157 1.00 84.12 88 CYS A C 1
ATOM 693 O O . CYS A 1 88 ? -9.367 6.540 2.141 1.00 84.12 88 CYS A O 1
ATOM 695 N N . LEU A 1 89 ? -8.531 7.939 0.602 1.00 85.62 89 LEU A N 1
ATOM 696 C CA . LEU A 1 89 ? -9.255 9.119 1.084 1.00 85.62 89 LEU A CA 1
ATOM 697 C C . LEU A 1 89 ? -10.772 8.959 0.946 1.00 85.62 89 LEU A C 1
ATOM 699 O O . LEU A 1 89 ? -11.497 9.248 1.894 1.00 85.62 89 LEU A O 1
ATOM 703 N N . GLY A 1 90 ? -11.250 8.460 -0.197 1.00 87.25 90 GLY A N 1
ATOM 704 C CA . GLY A 1 90 ? -12.670 8.192 -0.426 1.00 87.25 90 GLY A CA 1
ATOM 705 C C . GLY A 1 90 ? -13.234 7.150 0.542 1.00 87.25 90 GLY A C 1
ATOM 706 O O . GLY A 1 90 ? -14.311 7.352 1.099 1.00 87.25 90 GLY A O 1
ATOM 707 N N . LEU A 1 91 ? -12.484 6.075 0.806 1.00 84.06 91 LEU A N 1
ATOM 708 C CA . LEU A 1 91 ? -12.854 5.053 1.789 1.00 84.06 91 LEU A CA 1
ATOM 709 C C . LEU A 1 91 ? -12.890 5.613 3.209 1.00 84.06 91 LEU A C 1
ATOM 711 O O . LEU A 1 91 ? -13.861 5.383 3.922 1.00 84.06 91 LEU A O 1
ATOM 715 N N . VAL A 1 92 ? -11.874 6.380 3.616 1.00 84.75 92 VAL A N 1
ATOM 716 C CA . VAL A 1 92 ? -11.859 7.040 4.929 1.00 84.75 92 VAL A CA 1
ATOM 717 C C . VAL A 1 92 ? -13.060 7.972 5.064 1.00 84.75 92 VAL A C 1
ATOM 719 O O . VAL A 1 92 ? -13.801 7.871 6.038 1.00 84.75 92 VAL A O 1
ATOM 722 N N . TRP A 1 93 ? -13.309 8.826 4.069 1.00 84.69 93 TRP A N 1
ATOM 723 C CA . TRP A 1 93 ? -14.466 9.719 4.059 1.00 84.69 93 TRP A CA 1
ATOM 724 C C . TRP A 1 93 ? -15.789 8.952 4.171 1.00 84.69 93 TRP A C 1
ATOM 726 O O . TRP A 1 93 ? -16.674 9.347 4.930 1.00 84.69 93 TRP A O 1
ATOM 736 N N . TRP A 1 94 ? -15.915 7.820 3.475 1.00 83.62 94 TRP A N 1
ATOM 737 C CA . TRP A 1 94 ? -17.103 6.977 3.555 1.00 83.62 94 TRP A CA 1
ATOM 738 C C . TRP A 1 94 ? -17.273 6.324 4.933 1.00 83.62 94 TRP A C 1
ATOM 740 O O . TRP A 1 94 ? -18.388 6.322 5.456 1.00 83.62 94 TRP A O 1
ATOM 750 N N . ILE A 1 95 ? -16.192 5.839 5.551 1.00 80.56 95 ILE A N 1
ATOM 751 C CA . ILE A 1 95 ? -16.195 5.279 6.914 1.00 80.56 95 ILE A CA 1
ATOM 752 C C . ILE A 1 95 ? -16.656 6.335 7.925 1.00 80.56 95 ILE A C 1
ATOM 754 O O . ILE A 1 95 ? -17.544 6.064 8.735 1.00 80.56 95 ILE A O 1
ATOM 758 N N . PHE A 1 96 ? -16.129 7.561 7.831 1.00 79.44 96 PHE A N 1
ATOM 759 C CA . PHE A 1 96 ? -16.578 8.677 8.667 1.00 79.44 96 PHE A CA 1
ATOM 760 C C . PHE A 1 96 ? -18.056 9.017 8.435 1.00 79.44 96 PHE A C 1
ATOM 762 O O . PHE A 1 96 ? -18.783 9.263 9.394 1.00 79.44 96 PHE A O 1
ATOM 769 N N . ARG A 1 97 ? -18.532 8.980 7.182 1.00 80.06 97 ARG A N 1
ATOM 770 C CA . ARG A 1 97 ? -19.938 9.255 6.845 1.00 80.06 97 ARG A CA 1
ATOM 771 C C . ARG A 1 97 ? -20.904 8.163 7.316 1.00 80.06 97 ARG A C 1
ATOM 773 O O . ARG A 1 97 ? -22.047 8.473 7.632 1.00 80.06 97 ARG A O 1
ATOM 780 N N . THR A 1 98 ? -20.483 6.899 7.329 1.00 74.06 98 THR A N 1
ATOM 781 C CA . THR A 1 98 ? -21.321 5.758 7.747 1.00 74.06 98 THR A CA 1
ATOM 782 C C . THR A 1 98 ? -21.291 5.501 9.252 1.00 74.06 98 THR A C 1
ATOM 784 O O . THR A 1 98 ? -22.100 4.716 9.737 1.00 74.06 98 THR A O 1
ATOM 787 N N . GLY A 1 99 ? -20.394 6.150 10.005 1.00 65.50 99 GLY A N 1
ATOM 788 C CA . GLY A 1 99 ? -20.288 5.961 11.455 1.00 65.50 99 GLY A CA 1
ATOM 789 C C . GLY A 1 99 ? -19.798 4.565 11.858 1.00 65.50 99 GLY A C 1
ATOM 790 O O . GLY A 1 99 ? -19.936 4.169 13.013 1.00 65.50 99 GLY A O 1
ATOM 791 N N . TYR A 1 100 ? -19.252 3.783 10.920 1.00 59.19 100 TYR A N 1
ATOM 792 C CA . TYR A 1 100 ? -18.930 2.378 11.152 1.00 59.19 100 TYR A CA 1
ATOM 793 C C . TYR A 1 100 ? -17.788 2.254 12.174 1.00 59.19 100 TYR A C 1
ATOM 795 O O . TYR A 1 100 ? -16.652 2.631 11.898 1.00 59.19 100 TYR A O 1
ATOM 803 N N . ARG A 1 101 ? -18.110 1.730 13.366 1.00 58.09 101 ARG A N 1
ATOM 804 C CA . ARG A 1 101 ? -17.226 1.561 14.541 1.00 58.09 101 ARG A CA 1
ATOM 805 C C . ARG A 1 101 ? -16.650 2.826 15.184 1.00 58.09 101 ARG A C 1
ATOM 807 O O . ARG A 1 101 ? -15.780 2.717 16.049 1.00 58.09 101 ARG A O 1
ATOM 814 N N . LEU A 1 102 ? -17.154 4.007 14.845 1.00 56.50 102 LEU A N 1
ATOM 815 C CA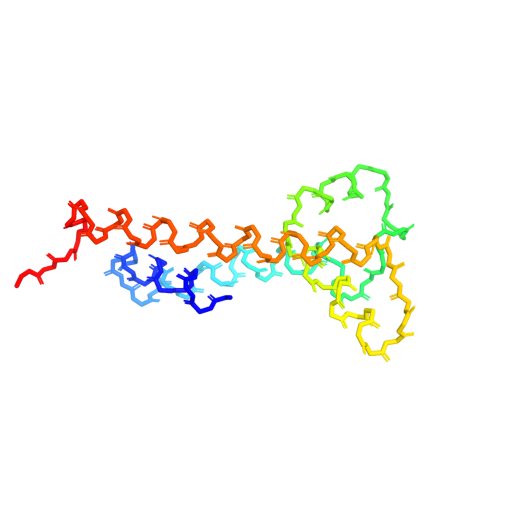 . LEU A 1 102 ? -16.869 5.202 15.635 1.00 56.50 102 LEU A CA 1
ATOM 816 C C . LEU A 1 102 ? -17.694 5.100 16.925 1.00 56.50 102 LEU A C 1
ATOM 818 O O . LEU A 1 102 ? -18.894 5.356 16.919 1.00 56.50 102 LEU A O 1
ATOM 822 N N . LYS A 1 103 ? -17.070 4.634 18.017 1.00 54.28 103 LYS A N 1
ATOM 823 C CA . LYS A 1 103 ? -17.667 4.758 19.352 1.00 54.28 103 LYS A CA 1
ATOM 824 C C . LYS A 1 103 ? -17.763 6.249 19.670 1.00 54.28 103 LYS A C 1
ATOM 826 O O . LYS A 1 103 ? -16.733 6.922 19.693 1.00 54.28 103 LYS A O 1
ATOM 831 N N . THR A 1 104 ? -18.991 6.726 19.842 1.00 52.22 104 THR A N 1
ATOM 832 C CA . THR A 1 104 ? -19.306 8.037 20.415 1.00 52.22 104 THR A CA 1
ATOM 833 C C . THR A 1 104 ? -18.759 8.164 21.829 1.00 52.22 104 THR A C 1
ATOM 835 O O . THR A 1 104 ? -18.728 7.130 22.540 1.00 52.22 104 THR A O 1
#

Secondary structure (DSSP, 8-state):
-HHHHHHHHHH-SSHHHHHHHIIIIIHHHHHHTTSSS-GGGS-HHHHHHHHT-HHHHHHHHHHHHHHS--SS-HHHHHHHHHHHHHHHHHHHHHHHHHTTT---

Radius of gyration: 15.97 Å; chains: 1; bounding box: 40×26×38 Å

Sequence (104 aa):
FSLFGFIIGIWADGFEKLQVIPLLVITPLTFLGGSFYSIHVLPPVWQTISLFNPIVYLISGFRWSFYSIADVDVGVSLAVAMLFTALCLGLVWWIFRTGYRLKT

pLDDT: mean 75.93, std 7.65, range [52.22, 87.25]